Protein AF-A0A3D4NFW1-F1 (afdb_monomer)

Mean predicted aligned error: 4.42 Å

Radius of gyration: 13.17 Å; Cα contacts (8 Å, |Δi|>4): 95; chains: 1; bounding box: 32×27×34 Å

Nearest PDB structures (foldseek):
  5nbc-assembly1_D  TM=3.502E-01  e=3.786E+00  Francisella tularensis
  1fmk-assembly1_A  TM=3.594E-01  e=6.601E+00  Homo sapiens

Structure (mmCIF, N/CA/C/O backbone):
data_AF-A0A3D4NFW1-F1
#
_entry.id   AF-A0A3D4NFW1-F1
#
loop_
_atom_site.group_PDB
_atom_site.id
_atom_site.type_symbol
_atom_site.label_atom_id
_atom_site.label_alt_id
_atom_site.label_comp_id
_atom_site.label_asym_id
_atom_site.label_entity_id
_atom_site.label_seq_id
_atom_site.pdbx_PDB_ins_code
_atom_site.Cartn_x
_atom_site.Cartn_y
_atom_site.Cartn_z
_atom_site.occupancy
_atom_site.B_iso_or_equiv
_atom_site.auth_seq_id
_atom_site.auth_comp_id
_atom_site.auth_asym_id
_atom_site.auth_atom_id
_atom_site.pdbx_PDB_model_num
ATOM 1 N N . MET A 1 1 ? -20.860 -2.984 -5.482 1.00 43.94 1 MET A N 1
ATOM 2 C CA . MET A 1 1 ? -19.532 -2.998 -6.124 1.00 43.94 1 MET A CA 1
ATOM 3 C C . MET A 1 1 ? -18.578 -2.561 -5.035 1.00 43.94 1 MET A C 1
ATOM 5 O O . MET A 1 1 ? -18.677 -1.413 -4.626 1.00 43.94 1 MET A O 1
ATOM 9 N N . ASP A 1 2 ? -17.825 -3.494 -4.452 1.00 52.88 2 ASP A N 1
ATOM 10 C CA . ASP A 1 2 ? -17.029 -3.217 -3.251 1.00 52.88 2 ASP A CA 1
ATOM 11 C C . ASP A 1 2 ? -16.001 -2.120 -3.536 1.00 52.88 2 ASP A C 1
ATOM 13 O O . ASP A 1 2 ? -15.235 -2.199 -4.500 1.00 52.88 2 ASP A O 1
ATOM 17 N N . GLU A 1 3 ? -16.041 -1.065 -2.729 1.00 57.19 3 GLU A N 1
ATOM 18 C CA . GLU A 1 3 ? -15.156 0.089 -2.827 1.00 57.19 3 GLU A CA 1
ATOM 19 C C . GLU A 1 3 ? -13.713 -0.375 -2.576 1.00 57.19 3 GLU A C 1
ATOM 21 O O . GLU A 1 3 ? -13.335 -0.731 -1.460 1.00 57.19 3 GLU A O 1
ATOM 26 N N . LYS A 1 4 ? -12.894 -0.432 -3.631 1.00 71.69 4 LYS A N 1
ATOM 27 C CA . LYS A 1 4 ? -11.471 -0.762 -3.501 1.00 71.69 4 LYS A CA 1
ATOM 28 C C . LYS A 1 4 ? -10.716 0.493 -3.087 1.00 71.69 4 LYS A C 1
ATOM 30 O O . LYS A 1 4 ? -10.600 1.429 -3.874 1.00 71.69 4 LYS A O 1
ATOM 35 N N . LEU A 1 5 ? -10.177 0.508 -1.871 1.00 88.81 5 LEU A N 1
ATOM 36 C CA . LEU A 1 5 ? -9.356 1.622 -1.393 1.00 88.81 5 LEU A CA 1
ATOM 37 C C . LEU A 1 5 ? -7.969 1.553 -2.035 1.00 88.81 5 LEU A C 1
ATOM 39 O O . LEU A 1 5 ? -7.272 0.548 -1.915 1.00 88.81 5 LEU A O 1
ATOM 43 N N . GLU A 1 6 ? -7.549 2.614 -2.713 1.00 94.06 6 GLU A N 1
ATOM 44 C CA . GLU A 1 6 ? -6.238 2.654 -3.359 1.00 94.06 6 GLU A CA 1
ATOM 45 C C . GLU A 1 6 ? -5.102 2.808 -2.345 1.00 94.06 6 GLU A C 1
ATOM 47 O O . GLU A 1 6 ? -5.179 3.594 -1.398 1.00 94.06 6 GLU A O 1
ATOM 52 N N . VAL A 1 7 ? -3.998 2.102 -2.592 1.00 94.19 7 VAL A N 1
ATOM 53 C CA . VAL A 1 7 ? -2.726 2.344 -1.908 1.00 94.19 7 VAL A CA 1
ATOM 54 C C . VAL A 1 7 ? -1.819 3.123 -2.845 1.00 94.19 7 VAL A C 1
ATOM 56 O O . VAL A 1 7 ? -1.514 2.674 -3.951 1.00 94.19 7 VAL A O 1
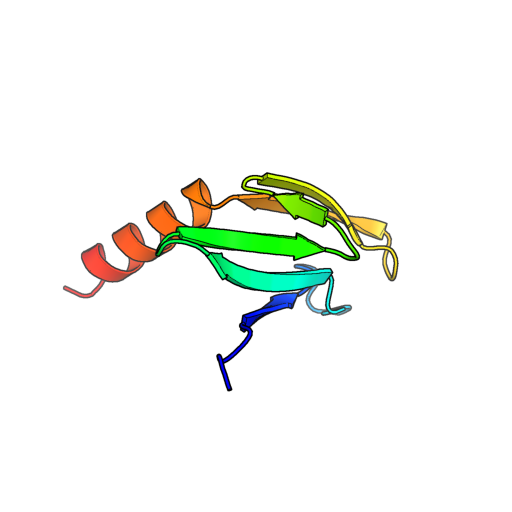ATOM 59 N N . GLN A 1 8 ? -1.381 4.295 -2.395 1.00 95.88 8 GLN A N 1
ATOM 60 C CA . GLN A 1 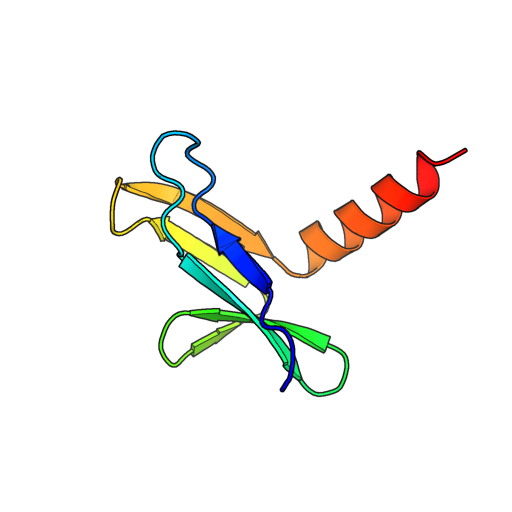8 ? -0.558 5.211 -3.178 1.00 95.88 8 GLN A CA 1
ATOM 61 C C . GLN A 1 8 ? 0.891 5.216 -2.694 1.00 95.88 8 GLN A C 1
ATOM 63 O O . GLN A 1 8 ? 1.186 4.991 -1.521 1.00 95.88 8 GLN A O 1
ATOM 68 N N . CYS A 1 9 ? 1.807 5.515 -3.614 1.00 96.38 9 CYS A N 1
ATOM 69 C CA . CYS A 1 9 ? 3.209 5.743 -3.297 1.00 96.38 9 CYS A CA 1
ATOM 70 C C . CYS A 1 9 ? 3.353 6.871 -2.258 1.00 96.38 9 CYS A C 1
ATOM 72 O O . CYS A 1 9 ? 2.798 7.952 -2.473 1.00 96.38 9 CYS A O 1
ATOM 74 N N . PRO A 1 10 ? 4.154 6.681 -1.189 1.00 94.94 10 PRO A N 1
ATOM 75 C CA . PRO A 1 10 ? 4.311 7.682 -0.133 1.00 94.94 10 PRO A CA 1
ATOM 76 C C . PRO A 1 10 ? 5.086 8.930 -0.585 1.00 94.94 10 PRO A C 1
ATOM 78 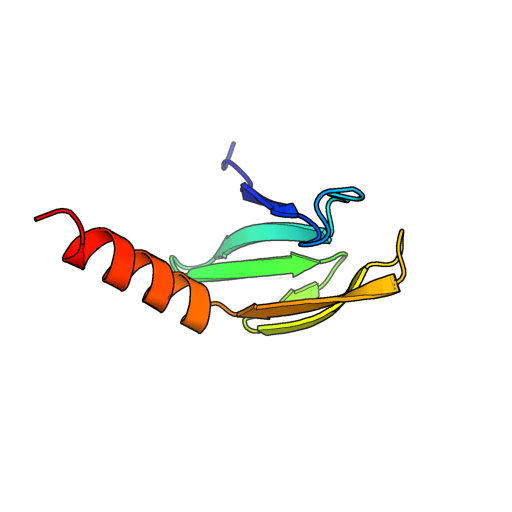O O . PRO A 1 10 ? 5.150 9.912 0.147 1.00 94.94 10 PRO A O 1
ATOM 81 N N . ASN A 1 11 ? 5.697 8.919 -1.777 1.00 97.38 11 ASN A N 1
ATOM 82 C CA . ASN A 1 11 ? 6.317 10.113 -2.342 1.00 97.38 11 ASN A CA 1
ATOM 83 C C . ASN A 1 11 ? 5.221 11.092 -2.818 1.00 97.38 11 ASN A C 1
ATOM 85 O O . ASN A 1 11 ? 4.532 10.782 -3.802 1.00 97.38 11 ASN A O 1
ATOM 89 N N . PRO A 1 12 ? 5.091 12.286 -2.201 1.00 95.94 12 PRO A N 1
ATOM 90 C CA . PRO A 1 12 ? 4.014 13.231 -2.499 1.00 95.94 12 PRO A CA 1
ATOM 91 C C . PRO A 1 12 ? 4.052 13.773 -3.932 1.00 95.94 12 PRO A C 1
ATOM 93 O O . PRO A 1 12 ? 3.000 14.157 -4.440 1.00 95.94 12 PRO A O 1
ATOM 96 N N . ASN A 1 13 ? 5.218 13.747 -4.587 1.00 97.88 13 ASN A N 1
ATOM 97 C CA . ASN A 1 13 ? 5.400 14.171 -5.980 1.00 97.88 13 ASN A CA 1
ATOM 98 C C . ASN A 1 13 ? 5.092 13.055 -6.992 1.00 97.88 13 ASN A C 1
ATOM 100 O O . ASN A 1 13 ? 5.054 13.299 -8.194 1.00 97.88 13 ASN A O 1
ATOM 104 N N . CYS A 1 14 ? 4.914 11.814 -6.528 1.00 97.50 14 CYS A N 1
ATOM 105 C CA . CYS A 1 14 ? 4.659 10.661 -7.387 1.00 97.50 14 CYS A CA 1
ATOM 106 C C . CYS A 1 14 ? 3.203 10.203 -7.304 1.00 97.50 14 CYS A C 1
ATOM 108 O O . CYS A 1 14 ? 2.543 10.123 -8.341 1.00 97.50 14 CYS A O 1
ATOM 110 N N . ARG A 1 15 ? 2.744 9.857 -6.088 1.00 96.75 15 ARG A N 1
ATOM 111 C CA . ARG A 1 15 ? 1.407 9.308 -5.776 1.00 96.75 15 ARG A CA 1
ATOM 112 C C . ARG A 1 15 ? 0.908 8.224 -6.739 1.00 96.75 15 ARG A C 1
ATOM 114 O O . ARG A 1 15 ? -0.291 8.062 -6.927 1.00 96.75 15 ARG A O 1
ATOM 121 N N . ALA A 1 16 ? 1.824 7.480 -7.362 1.00 96.69 16 ALA A N 1
ATOM 122 C CA . ALA A 1 16 ? 1.451 6.372 -8.227 1.00 96.69 16 ALA A CA 1
ATOM 123 C C . ALA A 1 16 ? 0.624 5.358 -7.436 1.00 96.69 16 ALA A C 1
ATOM 125 O O . ALA A 1 16 ? 0.950 5.064 -6.284 1.00 96.69 16 ALA A O 1
ATOM 126 N N . GLN A 1 17 ? -0.406 4.815 -8.072 1.00 96.25 17 GLN A N 1
ATOM 127 C CA . GLN A 1 17 ? -1.156 3.697 -7.532 1.00 96.25 17 GLN A CA 1
ATOM 128 C C . GLN A 1 17 ? -0.242 2.470 -7.455 1.00 96.25 17 GLN A C 1
ATOM 130 O O . GLN A 1 17 ? 0.310 2.031 -8.463 1.00 96.25 17 GLN A O 1
ATOM 135 N N . LEU A 1 18 ? -0.056 1.944 -6.247 1.00 95.69 18 LEU A N 1
ATOM 136 C CA . LEU A 1 18 ? 0.733 0.739 -5.997 1.00 95.69 18 LEU A CA 1
ATOM 137 C C . LEU A 1 18 ? -0.149 -0.511 -6.002 1.00 95.69 18 LEU A C 1
ATOM 139 O O . LEU A 1 18 ? 0.288 -1.574 -6.432 1.00 95.69 18 LEU A O 1
ATOM 143 N N . GLY A 1 19 ? -1.391 -0.383 -5.544 1.00 95.38 19 GLY A N 1
ATOM 144 C CA . GLY A 1 19 ? -2.321 -1.495 -5.440 1.00 95.38 19 GLY A CA 1
ATOM 145 C C . GLY A 1 19 ? -3.638 -1.083 -4.803 1.00 95.38 19 GLY A C 1
ATOM 146 O O . GLY A 1 19 ? -3.976 0.103 -4.741 1.00 95.38 19 GLY A O 1
ATOM 147 N N . TYR A 1 20 ? -4.359 -2.080 -4.308 1.00 96.00 20 TYR A N 1
ATOM 148 C CA . TYR A 1 20 ? -5.670 -1.919 -3.692 1.00 96.00 20 TYR A CA 1
ATOM 149 C C . TYR A 1 20 ? -5.710 -2.607 -2.338 1.00 96.00 20 TYR A C 1
ATOM 151 O O . TYR A 1 20 ? -5.128 -3.675 -2.158 1.00 96.00 20 TYR A O 1
ATOM 159 N N . ILE A 1 21 ? -6.460 -2.035 -1.410 1.00 94.50 21 ILE A N 1
ATOM 160 C CA . ILE A 1 21 ? -6.921 -2.743 -0.227 1.00 94.50 21 ILE A CA 1
ATOM 161 C C . ILE A 1 21 ? -8.182 -3.500 -0.620 1.00 94.50 21 ILE A C 1
ATOM 163 O O . ILE A 1 21 ? -9.111 -2.925 -1.193 1.00 94.50 21 ILE A O 1
ATOM 167 N N . VAL A 1 22 ? -8.198 -4.790 -0.314 1.00 94.00 22 VAL A N 1
ATOM 168 C CA . VAL A 1 22 ? -9.339 -5.674 -0.550 1.00 94.00 22 VAL A CA 1
ATOM 169 C C . VAL A 1 22 ? -9.771 -6.325 0.757 1.00 94.00 22 VAL A C 1
ATOM 171 O O . VAL A 1 22 ? -8.945 -6.576 1.637 1.00 94.00 22 VAL A O 1
ATOM 174 N N . MET A 1 23 ? -11.069 -6.596 0.872 1.00 91.62 23 MET A N 1
ATOM 175 C CA . MET A 1 23 ? -11.653 -7.322 1.996 1.00 91.62 23 MET A CA 1
ATOM 176 C C . MET A 1 23 ? -11.881 -8.775 1.590 1.00 91.62 23 MET A C 1
ATOM 178 O O . MET A 1 23 ? -12.617 -9.042 0.642 1.00 91.62 23 MET A O 1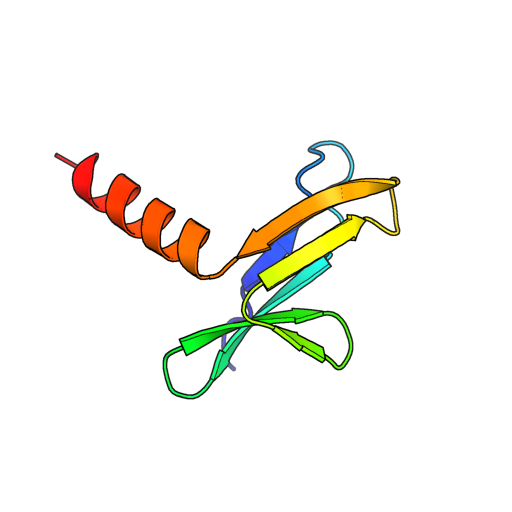
ATOM 182 N N . ILE A 1 24 ? -11.255 -9.712 2.297 1.00 90.38 24 ILE A N 1
ATOM 183 C CA . ILE A 1 24 ? -11.446 -11.155 2.099 1.00 90.38 24 ILE A CA 1
ATOM 184 C C . ILE A 1 24 ? -11.657 -11.767 3.476 1.00 90.38 24 ILE A C 1
ATOM 186 O O . ILE A 1 24 ? -10.826 -11.565 4.359 1.00 90.38 24 ILE A O 1
ATOM 190 N N . GLU A 1 25 ? -12.773 -12.479 3.661 1.00 89.50 25 GLU A N 1
ATOM 191 C CA . GLU A 1 25 ? -13.132 -13.116 4.940 1.00 89.50 25 GLU A CA 1
ATOM 192 C C . GLU A 1 25 ? -13.102 -12.131 6.127 1.00 89.50 25 GLU A C 1
ATOM 194 O O . GLU A 1 25 ? -12.597 -12.436 7.203 1.00 89.50 25 GLU A O 1
ATOM 199 N N . ASN A 1 26 ? -13.623 -10.914 5.922 1.00 84.88 26 ASN A N 1
ATOM 200 C CA . ASN A 1 26 ? -13.606 -9.811 6.897 1.00 84.88 26 ASN A CA 1
ATOM 201 C C . ASN A 1 26 ? -12.205 -9.333 7.327 1.00 84.88 26 ASN A C 1
ATOM 203 O O . ASN A 1 26 ? -12.079 -8.602 8.310 1.00 84.88 26 ASN A O 1
ATOM 207 N N . LEU A 1 27 ? -11.158 -9.686 6.582 1.00 86.44 27 LEU A N 1
ATOM 208 C CA . LEU A 1 27 ? -9.795 -9.210 6.802 1.00 86.44 27 LEU A CA 1
ATOM 209 C C . LEU A 1 27 ? -9.369 -8.252 5.686 1.00 86.44 27 LEU A C 1
ATOM 211 O O . LEU A 1 27 ? -9.687 -8.468 4.517 1.00 86.44 27 LEU A O 1
ATOM 215 N N . GLU A 1 28 ? -8.632 -7.202 6.056 1.00 90.75 28 GLU A N 1
ATOM 216 C CA . GLU A 1 28 ? -7.976 -6.300 5.105 1.00 90.75 28 GLU A CA 1
ATOM 217 C C . GLU A 1 28 ? -6.714 -6.954 4.538 1.00 90.75 28 GLU A C 1
ATOM 219 O O . GLU A 1 28 ? -5.879 -7.472 5.284 1.00 90.75 28 GLU A O 1
ATOM 224 N N . TRP A 1 29 ? -6.542 -6.861 3.223 1.00 94.19 29 TRP A N 1
ATOM 225 C CA . TRP A 1 29 ? -5.352 -7.327 2.518 1.00 94.19 29 TRP A CA 1
ATOM 226 C C . TRP A 1 29 ? -4.878 -6.300 1.501 1.00 94.19 29 TRP A C 1
ATOM 228 O O . TRP A 1 29 ? -5.683 -5.540 0.965 1.00 94.19 29 TRP A O 1
ATOM 238 N N . LEU A 1 30 ? -3.584 -6.320 1.181 1.00 95.69 30 LEU A N 1
ATOM 239 C CA . LEU A 1 30 ? -3.041 -5.572 0.051 1.00 95.69 30 LEU A CA 1
ATOM 240 C C . LEU A 1 30 ? -2.977 -6.468 -1.182 1.00 95.69 30 LEU A C 1
ATOM 242 O O . LEU A 1 30 ? -2.285 -7.485 -1.180 1.00 95.69 30 LEU A O 1
ATOM 246 N N . GLN A 1 31 ? -3.662 -6.054 -2.243 1.00 95.94 31 GLN A N 1
ATOM 247 C CA . GLN A 1 31 ? -3.555 -6.626 -3.577 1.00 95.94 31 GLN A CA 1
ATOM 248 C C . GLN A 1 31 ? -2.599 -5.787 -4.435 1.00 95.94 31 GLN A C 1
ATOM 250 O O . GLN A 1 31 ? -2.834 -4.595 -4.657 1.00 95.94 31 GLN A O 1
ATOM 255 N N . MET A 1 32 ? -1.562 -6.428 -4.977 1.00 93.62 32 MET A N 1
ATOM 256 C CA . MET A 1 32 ? -0.642 -5.847 -5.961 1.00 93.62 32 MET A CA 1
ATOM 257 C C . MET A 1 32 ? -0.467 -6.820 -7.131 1.00 93.62 32 MET A C 1
ATOM 259 O O . MET A 1 32 ? -0.015 -7.953 -6.958 1.00 93.62 32 MET A O 1
ATOM 263 N N . GLY A 1 33 ? -0.846 -6.389 -8.338 1.00 88.88 33 GLY A N 1
ATOM 264 C CA . GLY A 1 33 ? -0.904 -7.278 -9.502 1.00 88.88 33 GLY A CA 1
ATOM 265 C C . GLY A 1 33 ? -1.823 -8.483 -9.250 1.00 88.88 33 GLY A C 1
ATOM 266 O O . GLY A 1 33 ? -2.966 -8.318 -8.824 1.00 88.88 33 GLY A O 1
ATOM 267 N N . GLY A 1 34 ? -1.317 -9.694 -9.505 1.00 91.56 34 GLY A N 1
ATOM 268 C CA . GLY A 1 34 ? -2.030 -10.953 -9.241 1.00 91.56 34 GLY A CA 1
ATOM 269 C C . GLY A 1 34 ? -1.868 -11.511 -7.820 1.00 91.56 34 GLY A C 1
ATOM 270 O O . GLY A 1 34 ? -2.450 -12.548 -7.520 1.00 91.56 34 GLY A O 1
ATOM 271 N N . GLY A 1 35 ? -1.073 -10.865 -6.959 1.00 93.69 35 GLY A N 1
ATOM 272 C CA . GLY A 1 35 ? -0.779 -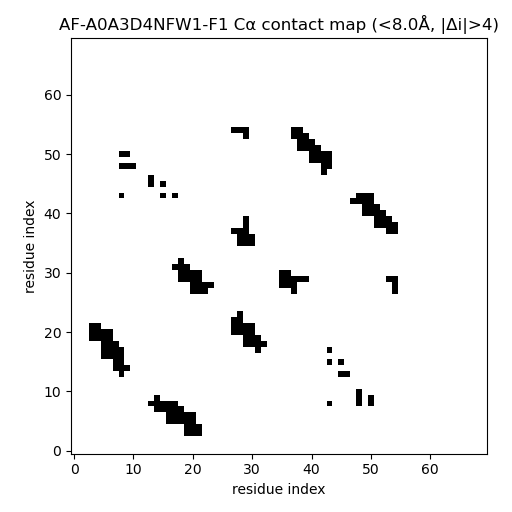11.331 -5.602 1.00 93.69 35 GLY A CA 1
ATOM 273 C C . GLY A 1 35 ? -1.536 -10.560 -4.521 1.00 93.69 35 GLY A C 1
ATOM 274 O O . GLY A 1 35 ? -1.865 -9.384 -4.692 1.00 93.69 35 GLY A O 1
ATOM 275 N N . ILE A 1 36 ? -1.777 -11.223 -3.388 1.00 95.19 36 ILE A N 1
ATOM 276 C CA . ILE A 1 36 ? -2.401 -10.645 -2.193 1.00 95.19 36 ILE A CA 1
ATOM 277 C C . ILE A 1 36 ? -1.516 -10.962 -0.985 1.00 95.19 36 ILE A C 1
ATOM 279 O O . ILE A 1 36 ? -1.072 -12.100 -0.833 1.00 95.19 36 ILE A O 1
ATOM 283 N N . ALA A 1 37 ? -1.246 -9.973 -0.131 1.00 95.44 37 ALA A N 1
ATOM 284 C CA . ALA A 1 37 ? -0.358 -10.136 1.018 1.00 95.44 37 ALA A CA 1
ATOM 285 C C . ALA A 1 37 ? -0.824 -9.348 2.252 1.00 95.44 37 ALA A C 1
ATOM 287 O O . ALA A 1 37 ? -1.515 -8.333 2.150 1.00 95.44 37 ALA A O 1
ATOM 288 N N . ARG A 1 38 ? -0.392 -9.806 3.437 1.00 95.06 38 ARG A N 1
ATOM 289 C CA . ARG A 1 38 ? -0.546 -9.062 4.705 1.00 95.06 38 ARG A CA 1
ATOM 290 C C . ARG A 1 38 ? 0.520 -7.987 4.902 1.00 95.06 38 ARG A C 1
ATOM 292 O O . ARG A 1 38 ? 0.326 -7.063 5.686 1.00 95.06 38 ARG A O 1
ATOM 299 N N . GLN A 1 39 ? 1.654 -8.138 4.230 1.00 95.50 39 GLN A N 1
ATOM 300 C CA . GLN A 1 39 ? 2.804 -7.258 4.340 1.00 95.50 39 GLN A CA 1
ATOM 301 C C . GLN A 1 39 ? 3.504 -7.188 2.990 1.00 95.50 39 GLN A C 1
ATOM 303 O O . GLN A 1 39 ? 3.657 -8.209 2.320 1.00 95.50 39 GLN A O 1
ATOM 308 N N . TRP A 1 40 ? 3.941 -5.993 2.612 1.00 95.38 40 TRP A N 1
ATOM 309 C CA . TRP A 1 40 ? 4.713 -5.770 1.404 1.00 95.38 40 TRP A CA 1
ATOM 310 C C . TRP A 1 40 ? 5.837 -4.779 1.683 1.00 95.38 40 TRP A C 1
ATOM 312 O O . TRP A 1 40 ? 5.615 -3.690 2.214 1.00 95.38 40 TRP A O 1
ATOM 322 N N . HIS A 1 41 ? 7.047 -5.170 1.302 1.00 95.88 41 HIS A N 1
ATOM 323 C CA . HIS A 1 41 ? 8.200 -4.284 1.198 1.00 95.88 41 HIS A CA 1
ATOM 324 C C . HIS A 1 41 ? 8.553 -4.204 -0.270 1.00 95.88 41 HIS A C 1
ATOM 326 O O . HIS A 1 41 ? 8.666 -5.234 -0.939 1.00 95.88 41 HIS A O 1
ATOM 332 N N . GLY A 1 42 ? 8.654 -2.999 -0.801 1.00 94.56 42 GLY A N 1
ATOM 333 C CA . GLY A 1 42 ? 8.851 -2.854 -2.228 1.00 94.56 42 GLY A CA 1
ATOM 334 C C . GLY A 1 42 ? 9.361 -1.492 -2.620 1.00 94.56 42 GLY A C 1
ATOM 335 O O . GLY A 1 42 ? 9.606 -0.612 -1.798 1.00 94.56 42 GLY A O 1
ATOM 336 N N . VAL A 1 43 ? 9.495 -1.336 -3.927 1.00 96.94 43 VAL A N 1
ATOM 337 C CA . VAL A 1 43 ? 9.941 -0.108 -4.561 1.00 96.94 43 VAL A CA 1
ATOM 338 C C . VAL A 1 43 ? 8.863 0.325 -5.543 1.00 96.94 43 VAL A C 1
ATOM 340 O O . VAL A 1 43 ? 8.357 -0.482 -6.323 1.00 96.94 43 VAL A O 1
ATOM 343 N N . CYS A 1 44 ? 8.480 1.599 -5.505 1.00 97.12 44 CYS A N 1
ATOM 344 C CA . CYS A 1 44 ? 7.561 2.161 -6.484 1.00 97.12 44 CYS A CA 1
ATOM 345 C C . CYS A 1 44 ? 8.194 2.093 -7.878 1.00 97.12 44 CYS A C 1
ATOM 347 O O . CYS A 1 44 ? 9.169 2.796 -8.148 1.00 97.12 44 CYS A O 1
ATOM 349 N N . ALA A 1 45 ? 7.601 1.316 -8.784 1.00 96.25 45 ALA A N 1
ATOM 350 C CA . ALA A 1 45 ? 8.122 1.139 -10.139 1.00 96.25 45 ALA A CA 1
ATOM 351 C C . ALA A 1 45 ? 8.213 2.455 -10.940 1.00 96.25 45 ALA A C 1
ATOM 353 O O . ALA A 1 45 ? 9.003 2.551 -11.872 1.00 96.25 45 ALA A O 1
ATOM 354 N N . LYS A 1 46 ? 7.430 3.483 -10.573 1.00 97.81 46 LYS A N 1
ATOM 355 C CA . LYS A 1 46 ? 7.435 4.792 -11.248 1.00 97.81 46 LYS A CA 1
ATOM 356 C C . LYS A 1 46 ? 8.566 5.718 -10.793 1.00 97.81 46 LYS A C 1
ATOM 358 O O . LYS A 1 46 ? 9.071 6.480 -11.607 1.00 97.81 46 LYS A O 1
ATOM 363 N N . CYS A 1 47 ? 8.915 5.735 -9.504 1.00 98.25 47 CYS A N 1
ATOM 364 C CA . CYS A 1 47 ? 9.842 6.738 -8.952 1.00 98.25 47 CYS A CA 1
ATOM 365 C C . CYS A 1 47 ? 10.994 6.172 -8.116 1.00 98.25 47 CYS A C 1
ATOM 367 O O . CYS A 1 47 ? 11.767 6.949 -7.565 1.00 98.25 47 CYS A O 1
ATOM 369 N N . GLY A 1 48 ? 11.094 4.851 -7.965 1.00 98.06 48 GLY A N 1
ATOM 370 C CA . GLY A 1 48 ? 12.161 4.216 -7.190 1.00 98.06 48 GLY A CA 1
ATOM 371 C C . GLY A 1 48 ? 12.041 4.388 -5.672 1.00 98.06 48 GLY A C 1
ATOM 372 O O . GLY A 1 48 ? 12.924 3.957 -4.942 1.00 98.06 48 GLY A O 1
ATOM 373 N N . LYS A 1 49 ? 10.969 5.014 -5.161 1.00 98.12 49 LYS A N 1
ATOM 374 C CA . LYS A 1 49 ? 10.786 5.202 -3.716 1.00 98.12 49 LYS A CA 1
ATOM 375 C C . LYS A 1 49 ? 10.458 3.870 -3.044 1.00 98.12 49 LYS A C 1
ATOM 377 O O . LYS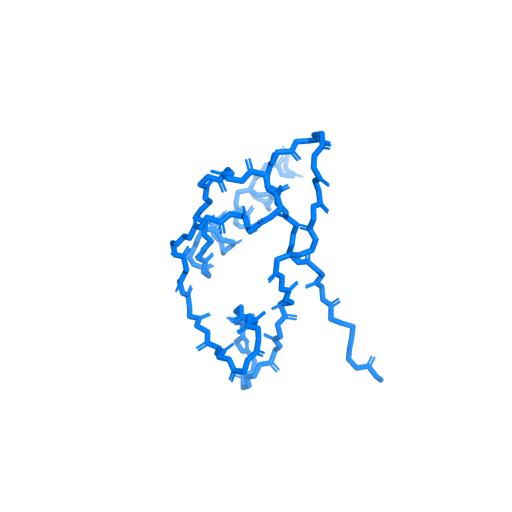 A 1 49 ? 9.448 3.250 -3.379 1.00 98.12 49 LYS A O 1
ATOM 382 N N . GLU A 1 50 ? 11.276 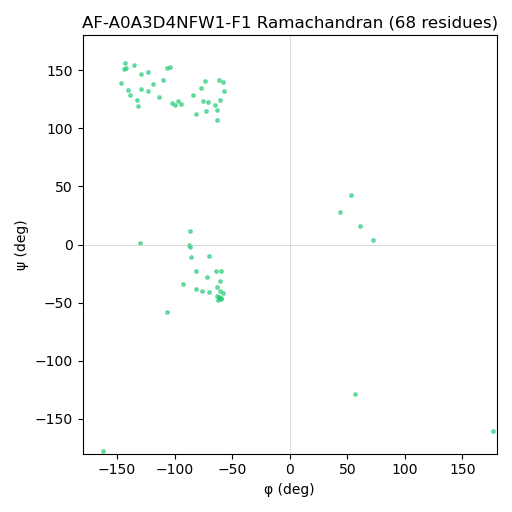3.485 -2.072 1.00 98.06 50 GLU A N 1
ATOM 383 C CA . GLU A 1 50 ? 10.986 2.378 -1.161 1.00 98.06 50 GLU A CA 1
ATOM 384 C C . GLU A 1 50 ? 9.724 2.653 -0.344 1.00 98.06 50 GLU A C 1
ATOM 386 O O . GLU A 1 50 ? 9.468 3.786 0.086 1.00 98.06 50 GLU A O 1
ATOM 391 N N . PHE A 1 51 ? 8.934 1.609 -0.129 1.00 95.62 51 PHE A N 1
ATOM 392 C CA . PHE A 1 51 ? 7.744 1.672 0.698 1.00 95.62 51 PHE A CA 1
ATOM 393 C C . PHE A 1 51 ? 7.567 0.398 1.516 1.00 95.62 51 PHE A C 1
ATOM 395 O O . PHE A 1 51 ? 7.952 -0.704 1.114 1.00 95.62 51 PHE A O 1
ATOM 402 N N . HIS A 1 52 ? 6.917 0.593 2.655 1.00 95.50 52 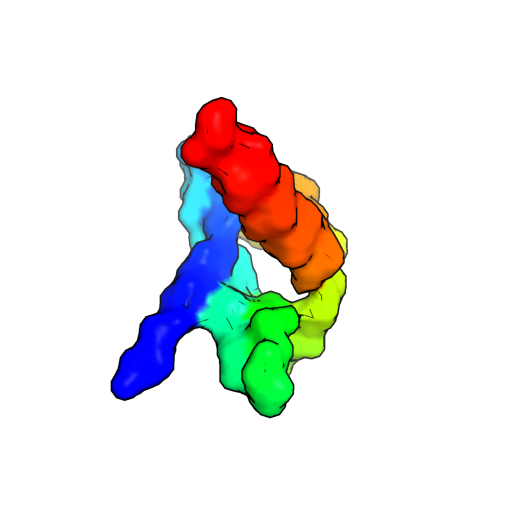HIS A N 1
ATOM 403 C CA . HIS A 1 52 ? 6.425 -0.457 3.516 1.00 95.50 52 HIS A CA 1
ATOM 404 C C . HIS A 1 52 ? 4.907 -0.341 3.624 1.00 95.50 52 HIS A C 1
ATOM 406 O O . HIS A 1 52 ? 4.374 0.762 3.757 1.00 95.50 52 HIS A O 1
ATOM 412 N N . TRP A 1 53 ? 4.218 -1.473 3.573 1.00 94.56 53 TRP A N 1
ATOM 413 C CA . TRP A 1 53 ? 2.799 -1.554 3.884 1.00 94.56 53 TRP A CA 1
ATOM 414 C C . TRP A 1 53 ? 2.530 -2.833 4.670 1.00 94.56 53 TRP A C 1
ATOM 416 O O . TRP A 1 53 ? 2.969 -3.913 4.266 1.00 94.56 53 TRP A O 1
ATOM 426 N N . SER A 1 54 ? 1.780 -2.738 5.766 1.00 95.62 54 SER A N 1
ATOM 427 C CA . SER A 1 54 ? 1.331 -3.903 6.524 1.00 95.62 54 SER A CA 1
ATOM 428 C C . SER A 1 54 ? -0.070 -3.709 7.096 1.00 95.62 54 SER A C 1
ATOM 430 O O . SER A 1 54 ? -0.489 -2.594 7.414 1.00 95.62 54 SER A O 1
ATOM 432 N N . VAL A 1 55 ? -0.797 -4.815 7.261 1.00 93.25 55 VAL A N 1
ATOM 433 C CA . VAL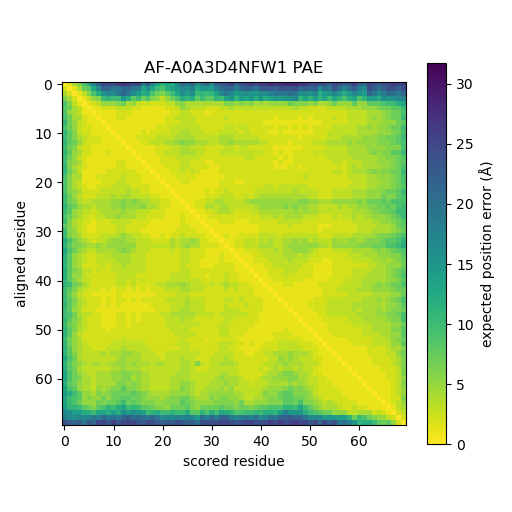 A 1 55 ? -2.098 -4.816 7.949 1.00 93.25 55 VAL A CA 1
ATOM 434 C C . VAL A 1 55 ? -1.945 -4.344 9.400 1.00 93.25 55 VAL A C 1
ATOM 436 O O . VAL A 1 55 ? -2.771 -3.572 9.882 1.00 93.25 55 VAL A O 1
ATOM 439 N N . SER A 1 56 ? -0.874 -4.756 10.084 1.00 93.06 56 SER A N 1
ATOM 440 C CA . SER A 1 56 ? -0.612 -4.385 11.479 1.00 93.06 56 SER A CA 1
ATOM 441 C C . SER A 1 56 ? -0.457 -2.876 11.665 1.00 93.06 56 SER A C 1
ATOM 443 O O . SER A 1 56 ? -1.090 -2.320 12.561 1.00 93.06 56 SER A O 1
ATOM 445 N N . ASP A 1 57 ? 0.298 -2.198 10.794 1.00 92.06 57 ASP A N 1
ATOM 446 C CA . ASP A 1 57 ? 0.469 -0.739 10.874 1.00 92.06 57 ASP A CA 1
ATOM 447 C C . ASP A 1 57 ? -0.857 -0.008 10.675 1.00 92.06 57 ASP A C 1
ATOM 449 O O . ASP A 1 57 ? -1.129 0.988 11.338 1.00 92.06 57 ASP A O 1
ATOM 453 N N . ARG A 1 58 ? -1.722 -0.526 9.798 1.00 89.88 58 ARG A N 1
ATOM 454 C CA . ARG A 1 58 ? -3.049 0.053 9.560 1.00 89.88 58 ARG A CA 1
ATOM 455 C C . ARG A 1 58 ? -3.992 -0.139 10.734 1.00 89.88 58 ARG A C 1
ATOM 457 O O . ARG A 1 58 ? -4.753 0.770 11.061 1.00 89.88 58 ARG A O 1
ATOM 464 N N . ILE A 1 59 ? -3.968 -1.314 11.361 1.00 90.44 59 ILE A N 1
ATOM 465 C CA . ILE A 1 59 ? -4.734 -1.563 12.587 1.00 90.44 59 ILE A CA 1
ATOM 466 C C . ILE A 1 59 ? -4.252 -0.608 13.679 1.00 90.44 59 ILE A C 1
ATOM 468 O O . ILE A 1 59 ? -5.073 0.047 14.319 1.00 90.44 59 ILE A O 1
ATOM 472 N N . LEU A 1 60 ? -2.935 -0.468 13.843 1.00 92.06 60 LEU A N 1
ATOM 473 C CA . LEU A 1 60 ? -2.354 0.465 14.799 1.00 92.06 60 LEU A CA 1
ATOM 474 C C . LEU A 1 60 ? -2.773 1.912 14.503 1.00 92.06 60 LEU A C 1
ATOM 476 O O . LEU A 1 60 ? -3.219 2.614 15.407 1.00 92.06 60 LEU A O 1
ATOM 480 N N . GLU A 1 61 ? -2.715 2.344 13.243 1.00 89.50 61 GLU A N 1
ATOM 481 C CA . GLU A 1 61 ? -3.159 3.674 12.817 1.00 89.50 61 GLU A CA 1
ATOM 482 C C . GLU A 1 61 ? -4.638 3.919 13.160 1.00 89.50 61 GLU A C 1
ATOM 484 O O . GLU A 1 61 ? -4.991 4.997 13.645 1.00 89.50 61 GLU A O 1
ATOM 489 N N . LYS A 1 62 ? -5.506 2.919 12.957 1.00 88.62 62 LYS A N 1
ATOM 490 C CA . LYS A 1 62 ? -6.928 2.990 13.336 1.00 88.62 62 LYS A CA 1
ATOM 491 C C . LYS A 1 62 ? -7.106 3.131 14.847 1.00 88.62 62 LYS A C 1
ATOM 493 O O . LYS A 1 62 ? -7.898 3.969 15.274 1.00 88.62 62 LYS A O 1
ATOM 498 N N . ILE A 1 63 ? -6.362 2.358 15.640 1.00 92.25 63 ILE A N 1
ATOM 499 C CA . ILE A 1 63 ? -6.403 2.426 17.109 1.00 92.25 63 ILE A CA 1
ATOM 500 C C . ILE A 1 63 ? -5.946 3.807 17.592 1.00 92.25 63 ILE A C 1
ATOM 502 O O . ILE A 1 63 ? -6.651 4.438 18.375 1.00 92.25 63 ILE A O 1
ATOM 506 N N . ILE A 1 64 ? -4.820 4.316 17.083 1.00 93.56 64 ILE A N 1
ATOM 507 C CA . ILE A 1 64 ? -4.293 5.643 17.439 1.00 93.56 64 ILE A CA 1
ATOM 508 C C . ILE A 1 64 ? -5.301 6.737 17.082 1.00 93.56 64 ILE A C 1
ATOM 510 O O . ILE A 1 64 ? -5.604 7.593 17.908 1.00 93.56 64 ILE A O 1
ATOM 514 N N . LYS A 1 65 ? -5.867 6.700 15.871 1.00 90.50 65 LYS A N 1
ATOM 515 C CA . LYS A 1 65 ? -6.888 7.667 15.439 1.00 90.50 65 LYS A CA 1
ATOM 516 C C . LYS A 1 65 ? -8.141 7.632 16.306 1.00 90.50 65 LYS A C 1
ATOM 518 O O . LYS A 1 65 ? -8.798 8.659 16.426 1.00 90.50 65 LYS A O 1
ATOM 523 N N . GLN A 1 66 ? -8.495 6.475 16.857 1.00 91.38 66 GLN A N 1
ATOM 524 C CA . GLN A 1 66 ? -9.620 6.360 17.776 1.00 91.38 66 GLN A CA 1
ATOM 525 C C . GLN A 1 66 ? -9.269 6.905 19.165 1.00 91.38 66 GLN A C 1
ATOM 527 O O . GLN A 1 66 ? -10.093 7.591 19.752 1.00 91.38 66 GLN A O 1
ATOM 532 N N . ALA A 1 67 ? -8.056 6.645 19.657 1.00 91.12 67 ALA A N 1
ATOM 533 C CA . ALA A 1 67 ? -7.589 7.106 20.965 1.00 91.12 67 ALA A CA 1
ATOM 534 C C . ALA A 1 67 ? -7.311 8.620 21.028 1.00 91.12 67 ALA A C 1
ATOM 536 O O . ALA A 1 67 ? -7.408 9.213 22.091 1.00 91.12 67 ALA A O 1
ATOM 537 N N . LEU A 1 68 ? -6.951 9.248 19.903 1.00 90.00 68 LEU A N 1
ATOM 538 C CA . LEU A 1 68 ? -6.696 10.694 19.808 1.00 90.00 68 LEU A CA 1
ATOM 539 C C . LEU A 1 68 ? -7.954 11.531 19.515 1.00 90.00 68 LEU A C 1
ATOM 541 O O . LEU A 1 68 ? -7.847 12.742 19.345 1.00 90.00 68 LEU A O 1
ATOM 545 N N . LYS A 1 69 ? -9.125 10.900 19.370 1.00 70.12 69 LYS A N 1
ATOM 546 C CA . LYS A 1 69 ? -10.404 11.584 19.111 1.00 70.12 69 LYS A CA 1
ATOM 547 C C . LYS A 1 69 ? -11.132 12.036 20.387 1.00 70.12 69 LYS A C 1
ATOM 549 O O . LYS A 1 69 ? -12.283 12.453 20.272 1.00 70.12 69 LYS A O 1
ATOM 554 N N . ASP A 1 70 ? -10.453 11.990 21.531 1.00 48.44 70 ASP A N 1
ATOM 555 C CA . ASP A 1 70 ? -10.905 12.531 22.818 1.00 48.44 70 ASP A CA 1
ATOM 556 C C . ASP A 1 70 ? -10.278 13.907 23.097 1.00 48.44 70 ASP A C 1
ATOM 558 O O . ASP A 1 70 ? -9.033 14.030 22.999 1.00 48.44 70 ASP A O 1
#

Secondary structure (DSSP, 8-state):
----EEEE-S-TTT--EEEEEEEETTEEEEEETTEEESEEEEE-TTT--EEEEEHHHHHHHHHHHHHTT-

Sequence (70 aa):
MDEKLEVQCPNPNCRAQLGYIVMIENLEWLQMGGGIARQWHGVCAKCGKEFHWSVSDRILEKIIKQALKD

Solvent-accessible surface area (backbone atoms only — not comparable to full-atom values): 4355 Å² total; per-residue (Å²): 130,83,83,65,47,76,37,56,42,87,50,87,92,67,51,47,79,64,36,31,41,44,78,56,95,92,37,76,34,44,34,42,91,97,46,75,37,60,61,48,77,48,59,38,90,89,75,67,49,74,47,78,50,43,48,66,60,52,52,49,51,52,51,51,59,58,69,66,72,113

pLDDT: mean 90.8, std 11.07, range [43.94, 98.25]

Foldseek 3Di:
DDDWAFDFDPPPVGRDTQFTWDADPNATWTDGDPDIHQWDWDADPVPRDTDIDHSVVVVVVVVVVVVVPD